Protein AF-A0A8T7DFJ5-F1 (afdb_monomer)

Structure (mmCIF, N/CA/C/O backbone):
data_AF-A0A8T7DFJ5-F1
#
_entry.id   AF-A0A8T7DFJ5-F1
#
loop_
_atom_site.group_PDB
_atom_site.id
_atom_site.type_symbol
_atom_site.label_atom_id
_atom_site.label_alt_id
_atom_site.label_comp_id
_atom_site.label_asym_id
_atom_site.label_entity_id
_atom_site.label_seq_id
_atom_site.pdbx_PDB_ins_code
_atom_site.Cartn_x
_atom_site.Cartn_y
_atom_site.Cartn_z
_atom_site.occupancy
_atom_site.B_iso_or_equiv
_atom_site.auth_seq_id
_atom_site.auth_comp_id
_atom_site.auth_asym_id
_atom_site.auth_atom_id
_atom_site.pdbx_PDB_model_num
ATOM 1 N N . MET A 1 1 ? 17.016 30.645 -3.677 1.00 33.59 1 MET A N 1
ATOM 2 C CA . MET A 1 1 ? 16.066 30.128 -4.681 1.00 33.59 1 MET A CA 1
ATOM 3 C C . MET A 1 1 ? 15.692 28.729 -4.238 1.00 33.59 1 MET A C 1
ATOM 5 O O . MET A 1 1 ? 16.579 28.043 -3.744 1.00 33.59 1 MET A O 1
ATOM 9 N N . GLN A 1 2 ? 14.391 28.426 -4.236 1.00 37.34 2 GLN A N 1
ATOM 10 C CA . GLN A 1 2 ? 13.801 27.200 -3.691 1.00 37.34 2 GLN A CA 1
ATOM 11 C C . GLN A 1 2 ? 14.537 25.955 -4.202 1.00 37.34 2 GLN A C 1
ATOM 13 O O . GLN A 1 2 ? 14.920 25.893 -5.366 1.00 37.34 2 GLN A O 1
ATOM 18 N N . ASN A 1 3 ? 14.764 24.992 -3.308 1.00 39.12 3 ASN A N 1
ATOM 19 C CA . ASN A 1 3 ? 15.219 23.662 -3.685 1.00 39.12 3 ASN A CA 1
ATOM 20 C C . ASN A 1 3 ? 14.061 22.980 -4.428 1.00 39.12 3 ASN A C 1
ATOM 22 O O . ASN A 1 3 ? 13.195 22.387 -3.793 1.00 39.12 3 ASN A O 1
ATOM 26 N N . ASP A 1 4 ? 14.054 23.072 -5.756 1.00 42.47 4 ASP A N 1
ATOM 27 C CA . ASP A 1 4 ? 13.313 22.167 -6.640 1.00 42.47 4 ASP A CA 1
ATOM 28 C C . ASP A 1 4 ? 13.991 20.787 -6.594 1.00 42.47 4 ASP A C 1
ATOM 30 O O . ASP A 1 4 ? 14.587 20.323 -7.569 1.00 42.47 4 ASP A O 1
ATOM 34 N N . MET A 1 5 ? 13.989 20.134 -5.428 1.00 39.97 5 MET A N 1
ATOM 35 C CA . MET A 1 5 ? 14.379 18.731 -5.364 1.00 39.97 5 MET A CA 1
ATOM 36 C C . MET A 1 5 ? 13.267 17.933 -6.033 1.00 39.97 5 MET A C 1
ATOM 38 O O . MET A 1 5 ? 12.306 17.538 -5.382 1.0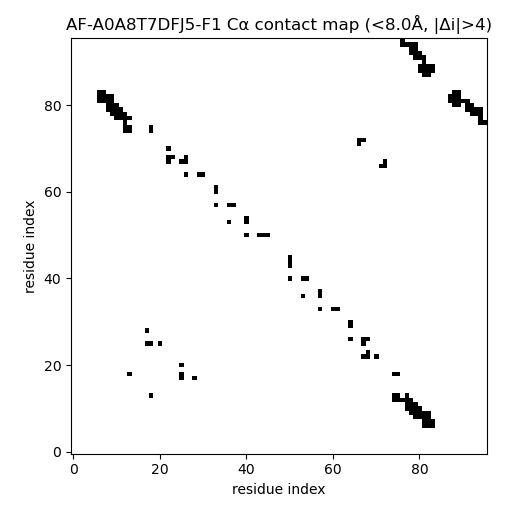0 39.97 5 MET A O 1
ATOM 42 N N . GLY A 1 6 ? 13.417 17.686 -7.335 1.00 41.00 6 GLY A N 1
ATOM 43 C CA . GLY A 1 6 ? 12.748 16.603 -8.055 1.00 41.00 6 GLY A CA 1
ATOM 44 C C . GLY A 1 6 ? 13.173 15.241 -7.499 1.00 41.00 6 GLY A C 1
ATOM 45 O O . GLY A 1 6 ? 13.796 14.445 -8.198 1.00 41.00 6 GLY A O 1
ATOM 46 N N . GLY A 1 7 ? 12.917 15.018 -6.211 1.00 54.78 7 GLY A N 1
ATOM 47 C CA . GLY A 1 7 ? 13.047 13.741 -5.537 1.00 54.78 7 GLY A CA 1
ATOM 48 C C . GLY A 1 7 ? 11.845 12.876 -5.883 1.00 54.78 7 GLY A C 1
ATOM 49 O O . GLY A 1 7 ? 10.734 13.375 -6.051 1.00 54.78 7 GLY A O 1
ATOM 50 N N . ASN A 1 8 ? 12.068 11.574 -6.018 1.00 72.56 8 ASN A N 1
ATOM 51 C CA . ASN A 1 8 ? 10.971 10.642 -6.219 1.00 72.56 8 ASN A CA 1
ATOM 52 C C . ASN A 1 8 ? 10.182 10.563 -4.904 1.00 72.56 8 ASN A C 1
ATOM 54 O O . ASN A 1 8 ? 10.689 10.040 -3.915 1.00 72.56 8 ASN A O 1
ATOM 58 N N . GLU A 1 9 ? 8.971 11.104 -4.872 1.00 84.00 9 GLU A N 1
ATOM 59 C CA . GLU A 1 9 ? 8.067 10.971 -3.731 1.00 84.00 9 GLU A CA 1
ATOM 60 C C . GLU A 1 9 ? 7.100 9.808 -3.954 1.00 84.00 9 GLU A C 1
ATOM 62 O O . GLU A 1 9 ? 6.605 9.595 -5.063 1.00 84.00 9 GLU A O 1
ATOM 67 N N . LEU A 1 10 ? 6.811 9.067 -2.889 1.00 85.25 10 LEU A N 1
ATOM 68 C CA . LEU A 1 10 ? 5.686 8.144 -2.833 1.00 85.25 10 LEU A CA 1
ATOM 69 C C . LEU A 1 10 ? 4.620 8.736 -1.932 1.00 85.25 10 LEU A C 1
ATOM 71 O O . LEU A 1 10 ? 4.895 9.100 -0.791 1.00 85.25 10 LEU A O 1
ATOM 75 N N . HIS A 1 11 ? 3.413 8.840 -2.468 1.00 89.56 11 HIS A N 1
ATOM 76 C CA . HIS A 1 11 ? 2.237 9.287 -1.738 1.00 89.56 11 HIS A CA 1
ATOM 77 C C . HIS A 1 11 ? 1.381 8.051 -1.491 1.00 89.56 11 HIS A C 1
ATOM 79 O O . HIS A 1 11 ? 1.036 7.334 -2.434 1.00 89.56 11 HIS A O 1
ATOM 85 N N . LEU A 1 12 ? 1.110 7.755 -0.224 1.00 88.62 12 LEU A N 1
ATOM 86 C CA . LEU A 1 12 ? 0.344 6.586 0.184 1.00 88.62 12 LEU A CA 1
ATOM 87 C C . LEU A 1 12 ? -0.946 7.034 0.849 1.00 88.62 12 LEU A C 1
ATOM 89 O O . LEU A 1 12 ? -0.927 7.704 1.881 1.00 88.62 12 LEU A O 1
ATOM 93 N N . ASP A 1 13 ? -2.051 6.586 0.270 1.00 93.19 13 ASP A N 1
ATOM 94 C CA . ASP A 1 13 ? -3.390 6.791 0.792 1.00 93.19 13 ASP A CA 1
ATOM 95 C C . ASP A 1 13 ? -4.025 5.449 1.148 1.00 93.19 13 ASP A C 1
ATOM 97 O O . ASP A 1 13 ? -3.860 4.441 0.454 1.00 93.19 13 ASP A O 1
ATOM 101 N N . PHE A 1 14 ? -4.827 5.451 2.206 1.00 92.81 14 PHE A N 1
ATOM 102 C CA . PHE A 1 14 ? -5.632 4.298 2.586 1.00 92.81 14 PHE A CA 1
ATOM 103 C C . PHE A 1 14 ? -7.047 4.445 2.033 1.00 92.81 14 PHE A C 1
ATOM 105 O O . PHE A 1 14 ? -7.631 5.531 2.014 1.00 92.81 14 PHE A O 1
ATOM 112 N N . THR A 1 15 ? -7.644 3.348 1.574 1.00 94.88 15 THR A N 1
ATOM 113 C CA . THR A 1 15 ? -9.033 3.384 1.103 1.00 94.88 15 THR A CA 1
ATOM 114 C C . THR A 1 15 ? -9.992 3.571 2.281 1.00 94.88 15 THR A C 1
ATOM 116 O O . THR A 1 15 ? -9.694 3.198 3.418 1.00 94.88 15 THR A O 1
ATOM 119 N N . ALA A 1 16 ? -11.189 4.107 2.023 1.00 94.56 16 ALA A N 1
ATOM 120 C CA . ALA A 1 16 ? -12.225 4.220 3.056 1.00 94.56 16 ALA A CA 1
ATOM 121 C C . ALA A 1 16 ? -12.595 2.850 3.658 1.00 94.56 16 ALA A C 1
ATOM 123 O O . ALA A 1 16 ? -12.865 2.741 4.851 1.00 94.56 16 ALA A O 1
ATOM 124 N N . GLU A 1 17 ? -12.553 1.800 2.838 1.00 95.88 17 GLU A N 1
ATOM 125 C CA . GLU A 1 17 ? -12.803 0.417 3.245 1.00 95.88 17 GLU A CA 1
ATOM 126 C C . GLU A 1 17 ? -11.724 -0.115 4.191 1.00 95.88 17 GLU A C 1
ATOM 128 O O . GLU A 1 17 ? -12.042 -0.859 5.118 1.00 95.88 17 GLU A O 1
ATOM 133 N N . PHE A 1 18 ? -10.457 0.257 3.976 1.00 95.44 18 PHE A N 1
ATOM 134 C CA . PHE A 1 18 ? -9.364 -0.085 4.883 1.00 95.44 18 PHE A CA 1
ATOM 135 C C . PHE A 1 18 ? -9.480 0.697 6.195 1.00 95.44 18 PHE A C 1
ATOM 137 O O . PHE A 1 18 ? -9.433 0.094 7.262 1.00 95.44 18 PHE A O 1
ATOM 144 N N . ARG A 1 19 ? -9.741 2.011 6.129 1.00 94.44 19 ARG A N 1
ATOM 145 C CA . ARG A 1 19 ? -9.942 2.860 7.317 1.00 94.44 19 ARG A CA 1
ATOM 146 C C . ARG A 1 19 ? -11.076 2.385 8.224 1.00 94.44 19 ARG A C 1
ATOM 148 O O . ARG A 1 19 ? -10.971 2.480 9.439 1.00 94.44 19 ARG A O 1
ATOM 155 N N . ALA A 1 20 ? -12.157 1.858 7.649 1.00 95.50 20 ALA A N 1
ATOM 156 C CA . ALA A 1 20 ? -13.309 1.378 8.413 1.00 95.50 20 ALA A CA 1
ATOM 157 C C . ALA A 1 20 ? -13.054 0.061 9.179 1.00 95.50 20 ALA A C 1
ATOM 159 O O . ALA A 1 20 ? -13.895 -0.352 9.980 1.00 95.50 20 ALA A O 1
ATOM 160 N N . LYS A 1 21 ? -11.933 -0.628 8.925 1.00 96.06 21 LYS A N 1
ATOM 161 C CA . LYS A 1 21 ? -11.547 -1.859 9.629 1.00 96.06 21 LYS A CA 1
ATOM 162 C C . LYS A 1 21 ? -11.030 -1.544 11.030 1.00 96.06 21 LYS A C 1
ATOM 164 O O . LYS A 1 21 ? -10.450 -0.490 11.259 1.00 96.06 21 LYS A O 1
ATOM 169 N N . ASN A 1 22 ? -11.187 -2.487 11.958 1.00 96.19 22 ASN A N 1
ATOM 170 C CA . ASN A 1 22 ? -10.466 -2.417 13.231 1.00 96.19 22 ASN A CA 1
ATOM 171 C C . ASN A 1 22 ? -8.979 -2.766 13.046 1.00 96.19 22 ASN A C 1
ATOM 173 O O . ASN A 1 22 ? -8.602 -3.329 12.022 1.00 96.19 22 ASN A O 1
ATOM 177 N N . ILE A 1 23 ? -8.154 -2.487 14.057 1.00 95.19 23 ILE A N 1
ATOM 178 C CA . ILE A 1 23 ? -6.697 -2.655 13.970 1.00 95.19 23 ILE A CA 1
ATOM 179 C C . ILE A 1 23 ? -6.260 -4.068 13.559 1.00 95.19 23 ILE A C 1
ATOM 181 O O . ILE A 1 23 ? -5.424 -4.216 12.679 1.00 95.19 23 ILE A O 1
ATOM 185 N N . ALA A 1 24 ? -6.887 -5.120 14.098 1.00 96.69 24 ALA A N 1
ATOM 186 C CA . ALA A 1 24 ? -6.555 -6.499 13.733 1.00 96.69 24 ALA A CA 1
ATOM 187 C C . ALA A 1 24 ? -6.874 -6.782 12.255 1.00 96.69 24 ALA A C 1
ATOM 189 O O . ALA A 1 24 ? -6.070 -7.360 11.534 1.00 96.69 24 ALA A O 1
ATOM 190 N N . GLN A 1 25 ? -8.023 -6.304 11.777 1.00 97.62 25 GLN A N 1
ATOM 191 C CA . GLN A 1 25 ? -8.421 -6.424 10.375 1.00 97.62 25 GLN A CA 1
ATOM 192 C C . GLN A 1 25 ? -7.559 -5.569 9.435 1.00 97.62 25 GLN A C 1
ATOM 194 O O . GLN A 1 25 ? -7.367 -5.955 8.282 1.00 97.62 25 GLN A O 1
ATOM 199 N N . GLN A 1 26 ? -7.079 -4.409 9.889 1.00 97.00 26 GLN A N 1
ATOM 200 C CA . GLN A 1 26 ? -6.128 -3.577 9.150 1.00 97.00 26 GLN A CA 1
ATOM 201 C C . GLN A 1 26 ? -4.789 -4.303 9.021 1.00 97.00 26 GLN A C 1
ATOM 203 O O . GLN A 1 26 ? -4.306 -4.461 7.904 1.00 97.00 26 GLN A O 1
ATOM 208 N N . THR A 1 27 ? -4.254 -4.828 10.126 1.00 96.75 27 THR A N 1
ATOM 209 C CA . THR A 1 27 ? -3.044 -5.658 10.151 1.00 96.75 27 THR A CA 1
ATOM 210 C C . THR A 1 27 ? -3.163 -6.842 9.197 1.00 96.75 27 THR A C 1
ATOM 212 O O . THR A 1 27 ? -2.323 -7.001 8.314 1.00 96.75 27 THR A O 1
ATOM 215 N N . ASP A 1 28 ? -4.238 -7.628 9.295 1.00 98.00 28 ASP A N 1
ATOM 216 C CA . ASP A 1 28 ? -4.454 -8.796 8.436 1.00 98.00 28 ASP A CA 1
ATOM 217 C C . ASP A 1 28 ? -4.519 -8.413 6.949 1.00 98.00 28 ASP A C 1
ATOM 219 O O . ASP A 1 28 ? -3.906 -9.068 6.100 1.00 98.00 28 ASP A O 1
ATOM 223 N N . ALA A 1 29 ? -5.245 -7.338 6.623 1.00 97.38 29 ALA A N 1
ATOM 224 C CA . ALA A 1 29 ? -5.378 -6.851 5.254 1.00 97.38 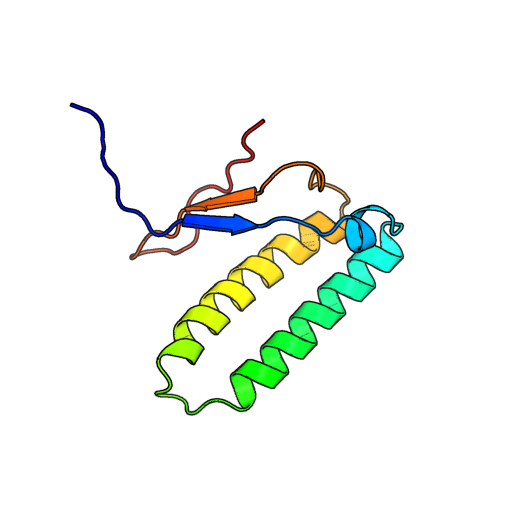29 ALA A CA 1
ATOM 225 C C . ALA A 1 29 ? -4.052 -6.305 4.703 1.00 97.38 29 ALA A C 1
ATOM 227 O O . ALA A 1 29 ? -3.729 -6.544 3.540 1.00 97.38 29 ALA A O 1
ATOM 228 N N . PHE A 1 30 ? -3.269 -5.612 5.527 1.00 96.81 30 PHE A N 1
ATOM 229 C CA . PHE A 1 30 ? -1.984 -5.048 5.126 1.00 96.81 30 PHE A CA 1
ATOM 230 C C . PHE A 1 30 ? -0.925 -6.143 4.931 1.00 96.81 30 PHE A C 1
ATOM 232 O O . PHE A 1 30 ? -0.224 -6.161 3.922 1.00 96.81 30 PHE A O 1
ATOM 239 N N . GLN A 1 31 ? -0.886 -7.144 5.816 1.00 97.62 31 GLN A N 1
ATOM 240 C CA . GLN A 1 31 ? -0.053 -8.335 5.628 1.00 97.62 31 GLN A CA 1
ATOM 241 C C .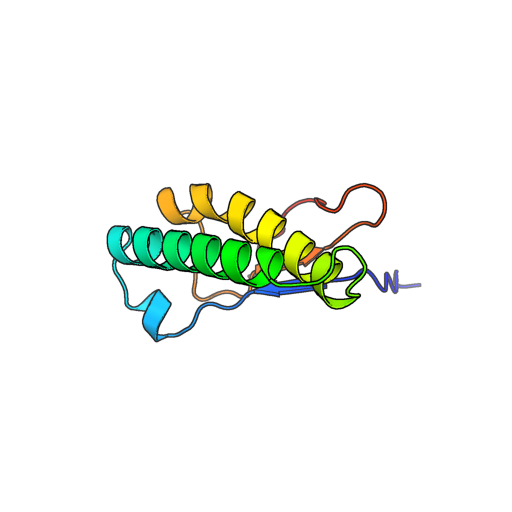 GLN A 1 31 ? -0.458 -9.126 4.378 1.00 97.62 31 GLN A C 1
ATOM 243 O O . GLN A 1 31 ? 0.400 -9.679 3.688 1.00 97.62 31 GLN A O 1
ATOM 248 N N . GLN A 1 32 ? -1.759 -9.199 4.073 1.00 98.00 32 GLN A N 1
ATOM 249 C CA . GLN A 1 32 ? -2.231 -9.827 2.841 1.00 98.00 32 GLN A CA 1
ATOM 250 C C . GLN A 1 32 ? -1.749 -9.061 1.607 1.00 98.00 32 GLN A C 1
ATOM 252 O O . GLN A 1 32 ? -1.212 -9.684 0.696 1.00 98.00 32 GLN A O 1
ATOM 257 N N . TYR A 1 33 ? -1.845 -7.731 1.620 1.00 96.94 33 TYR A N 1
ATOM 258 C CA . TYR A 1 33 ? -1.316 -6.885 0.553 1.00 96.94 33 TYR A CA 1
ATOM 259 C C . TYR A 1 33 ? 0.186 -7.117 0.317 1.00 96.94 33 TYR A C 1
ATOM 261 O O . TYR A 1 33 ? 0.602 -7.296 -0.825 1.00 96.94 33 TYR A O 1
ATOM 269 N N . ILE A 1 34 ? 0.995 -7.203 1.382 1.00 97.38 34 ILE A N 1
ATOM 270 C CA . ILE A 1 34 ? 2.433 -7.516 1.279 1.00 97.38 34 ILE A CA 1
ATOM 271 C C . ILE A 1 34 ? 2.654 -8.874 0.597 1.00 97.38 34 ILE A C 1
ATOM 273 O O . ILE A 1 34 ? 3.480 -8.986 -0.310 1.00 97.38 34 ILE A O 1
ATOM 277 N N . ARG A 1 35 ? 1.901 -9.912 0.988 1.00 98.44 35 ARG A N 1
ATOM 278 C CA . ARG A 1 35 ? 2.002 -11.246 0.367 1.00 98.44 35 ARG A CA 1
ATOM 279 C C . ARG A 1 35 ? 1.634 -11.221 -1.114 1.00 98.44 35 ARG A C 1
ATOM 281 O O . ARG A 1 35 ? 2.332 -11.837 -1.918 1.00 98.44 35 ARG A O 1
ATOM 288 N N . ASP A 1 36 ? 0.561 -10.524 -1.470 1.00 98.19 36 ASP A N 1
ATOM 289 C CA . ASP A 1 36 ? 0.112 -10.405 -2.858 1.00 98.19 36 ASP A CA 1
ATOM 290 C C . ASP A 1 36 ? 1.151 -9.661 -3.704 1.00 98.19 36 ASP A C 1
ATOM 292 O O . ASP A 1 36 ? 1.526 -10.135 -4.775 1.00 98.19 36 ASP A O 1
ATOM 296 N N . LEU A 1 37 ? 1.730 -8.586 -3.164 1.00 97.31 37 LEU A N 1
ATOM 297 C CA . LEU A 1 37 ? 2.799 -7.835 -3.813 1.00 97.31 37 LEU A CA 1
ATOM 298 C C . LEU A 1 37 ? 4.054 -8.690 -4.051 1.00 97.31 37 LEU A C 1
ATOM 300 O O . LEU A 1 37 ? 4.604 -8.675 -5.152 1.00 97.31 37 LEU A O 1
ATOM 304 N N .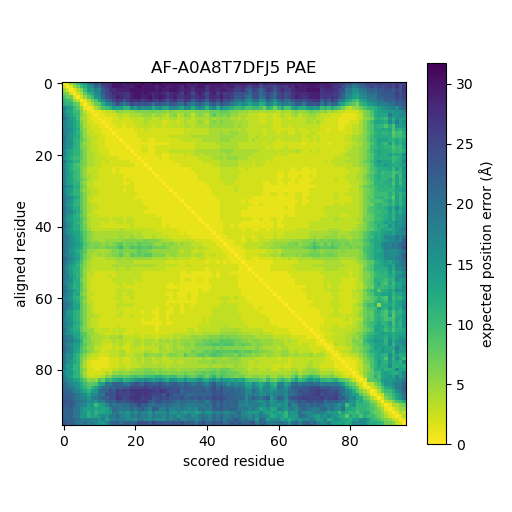 ILE A 1 38 ?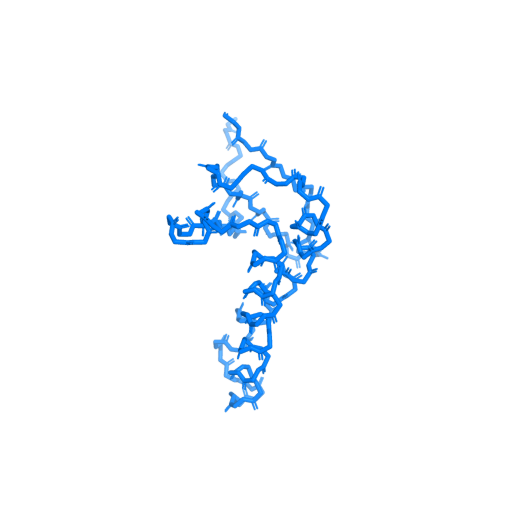 4.490 -9.478 -3.061 1.00 97.88 38 ILE A N 1
ATOM 305 C CA . ILE A 1 38 ? 5.612 -10.423 -3.214 1.00 97.88 38 ILE A CA 1
ATOM 306 C C . ILE A 1 38 ? 5.315 -11.439 -4.321 1.00 97.88 38 ILE A C 1
ATOM 308 O O . ILE A 1 38 ? 6.172 -11.707 -5.170 1.00 97.88 38 ILE A O 1
ATOM 312 N N . ASN A 1 39 ? 4.101 -11.995 -4.333 1.00 98.06 39 ASN A N 1
ATOM 313 C CA . ASN A 1 39 ? 3.687 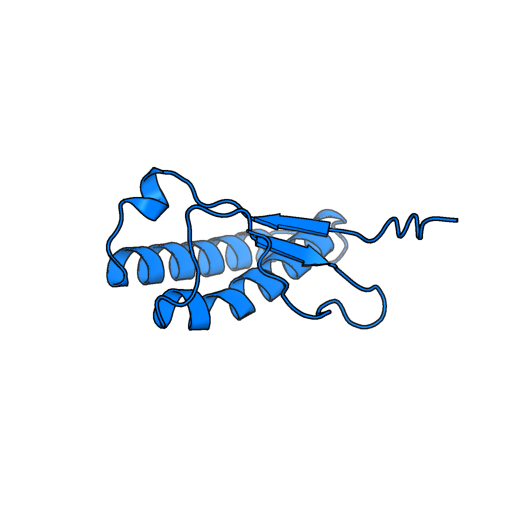-12.956 -5.348 1.00 98.06 39 ASN A CA 1
ATOM 314 C C . ASN A 1 39 ? 3.710 -12.334 -6.748 1.00 98.06 39 ASN A C 1
ATOM 316 O O . ASN A 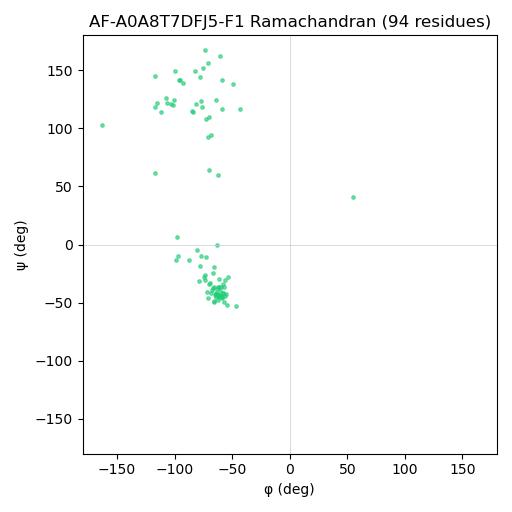1 39 ? 4.220 -12.962 -7.676 1.00 98.06 39 ASN A O 1
ATOM 320 N N . ASP A 1 40 ? 3.222 -11.107 -6.907 1.00 97.38 40 ASP A N 1
ATOM 321 C CA . ASP A 1 40 ? 3.215 -10.425 -8.199 1.00 97.38 40 ASP A CA 1
ATOM 322 C C . ASP A 1 40 ? 4.631 -10.059 -8.665 1.00 97.38 40 ASP A C 1
ATOM 324 O O . ASP A 1 40 ? 4.977 -10.331 -9.814 1.00 97.38 40 ASP A O 1
ATOM 328 N N . ILE A 1 41 ? 5.503 -9.581 -7.768 1.00 96.75 41 ILE A N 1
ATOM 329 C CA . ILE A 1 41 ? 6.932 -9.353 -8.058 1.00 96.75 41 ILE A CA 1
ATOM 330 C C . ILE A 1 41 ? 7.613 -10.642 -8.526 1.00 96.75 41 ILE A C 1
ATOM 332 O O . ILE A 1 41 ? 8.420 -10.613 -9.456 1.00 96.75 41 ILE A O 1
ATOM 336 N N . SER A 1 42 ? 7.305 -11.779 -7.894 1.00 96.31 42 SER A N 1
ATOM 337 C CA . SER A 1 42 ? 7.925 -13.071 -8.220 1.00 96.31 42 SER A CA 1
ATOM 338 C C . SER A 1 42 ? 7.572 -13.593 -9.619 1.00 96.31 42 SER A C 1
ATOM 340 O O . SER A 1 42 ? 8.280 -14.449 -10.148 1.00 96.31 42 SER A O 1
ATOM 342 N N . ARG A 1 43 ? 6.490 -13.081 -10.221 1.00 96.56 43 ARG A N 1
ATOM 343 C CA . ARG A 1 43 ? 6.029 -13.447 -11.569 1.00 96.56 43 ARG A CA 1
ATOM 344 C C . ARG A 1 43 ? 6.675 -12.608 -12.671 1.00 96.56 43 ARG A C 1
ATOM 346 O O . ARG A 1 43 ? 6.546 -12.970 -13.839 1.00 96.56 43 ARG A O 1
ATOM 353 N N . LEU A 1 44 ? 7.334 -11.504 -12.321 1.00 95.50 44 LEU A N 1
ATOM 354 C CA . LEU A 1 44 ? 8.024 -10.639 -13.273 1.00 95.50 44 LEU A CA 1
ATOM 355 C C . LEU A 1 44 ? 9.417 -11.178 -13.609 1.00 95.50 44 LEU A C 1
ATOM 357 O O . LEU A 1 44 ? 10.092 -11.775 -12.766 1.00 95.50 44 LEU A O 1
ATOM 361 N N . ASP A 1 45 ? 9.872 -10.910 -14.835 1.00 95.00 45 ASP A N 1
ATOM 362 C CA . ASP A 1 45 ? 11.265 -11.158 -15.206 1.00 95.00 45 ASP A CA 1
ATOM 363 C C . ASP A 1 45 ? 12.196 -10.343 -14.287 1.00 95.00 45 ASP A C 1
ATOM 365 O O . ASP A 1 45 ? 11.884 -9.192 -13.960 1.00 95.00 45 ASP A O 1
ATOM 369 N N . PRO A 1 46 ? 13.355 -10.881 -13.866 1.00 88.62 46 PRO A N 1
ATOM 370 C CA . PRO A 1 46 ? 14.322 -10.129 -13.072 1.00 88.62 46 PRO A CA 1
ATOM 371 C C . PRO A 1 46 ? 14.745 -8.785 -13.685 1.00 88.62 46 PRO A C 1
ATOM 373 O O . PRO A 1 46 ? 15.091 -7.878 -12.928 1.00 88.62 46 PRO A O 1
ATOM 376 N N . ASN A 1 47 ? 14.696 -8.659 -15.016 1.00 89.00 47 ASN A N 1
ATOM 377 C CA . ASN A 1 47 ? 15.025 -7.453 -15.775 1.00 89.00 47 ASN A CA 1
ATOM 378 C C . ASN A 1 47 ? 13.787 -6.631 -16.175 1.00 89.00 47 ASN A C 1
ATOM 380 O O . ASN A 1 47 ? 13.923 -5.671 -16.935 1.00 89.00 47 ASN A O 1
ATOM 384 N N . ASP A 1 48 ? 12.588 -6.998 -15.708 1.00 92.62 48 ASP A N 1
ATOM 385 C CA . ASP A 1 48 ? 11.377 -6.220 -15.958 1.00 92.62 48 ASP A CA 1
ATOM 386 C C . ASP A 1 48 ? 11.508 -4.834 -15.295 1.00 92.62 48 ASP A C 1
ATOM 388 O O . ASP A 1 48 ? 11.729 -4.751 -14.080 1.00 92.62 48 ASP A O 1
ATOM 392 N N . PRO A 1 49 ? 11.358 -3.730 -16.047 1.00 82.75 49 PRO A N 1
ATOM 393 C CA . PRO A 1 49 ? 11.444 -2.380 -15.494 1.00 82.75 49 PRO A CA 1
ATOM 394 C C . PRO A 1 49 ? 10.459 -2.109 -14.344 1.00 82.75 49 PRO A C 1
ATOM 396 O O . PRO A 1 49 ? 10.773 -1.339 -13.436 1.00 82.75 49 PRO A O 1
ATOM 399 N N . ASN A 1 50 ? 9.290 -2.758 -14.335 1.00 88.62 50 ASN A N 1
ATOM 400 C CA . ASN A 1 50 ? 8.285 -2.597 -13.282 1.00 88.62 50 ASN A CA 1
ATOM 401 C C . ASN A 1 50 ? 8.697 -3.286 -11.980 1.00 88.62 50 ASN A C 1
ATOM 403 O O . ASN A 1 50 ? 8.295 -2.858 -10.895 1.00 88.62 50 ASN A O 1
ATOM 407 N N . ARG A 1 51 ? 9.536 -4.326 -12.065 1.00 91.50 51 ARG A N 1
ATOM 408 C CA . ARG A 1 51 ? 9.974 -5.101 -10.901 1.00 91.50 51 ARG A CA 1
ATOM 409 C C . ARG A 1 51 ? 10.716 -4.229 -9.897 1.00 91.50 51 ARG A C 1
ATOM 411 O O . ARG A 1 51 ? 10.498 -4.368 -8.697 1.00 91.50 51 ARG A O 1
ATOM 418 N N . GLN A 1 52 ? 11.552 -3.308 -10.374 1.00 86.44 52 GLN A N 1
ATOM 419 C CA . GLN A 1 52 ? 12.293 -2.403 -9.498 1.00 86.44 52 GLN A CA 1
ATOM 420 C C . GLN A 1 52 ? 11.358 -1.462 -8.726 1.00 86.44 52 GLN A C 1
ATOM 422 O O . GLN A 1 52 ? 11.525 -1.300 -7.521 1.00 86.44 52 GLN A O 1
ATOM 427 N N . GLY A 1 53 ? 10.347 -0.892 -9.393 1.00 87.38 53 GLY A N 1
ATOM 428 C CA . GLY A 1 53 ? 9.355 -0.033 -8.740 1.00 87.38 53 GLY A CA 1
ATOM 429 C C . GLY A 1 53 ? 8.523 -0.788 -7.701 1.00 87.38 53 GLY A C 1
ATOM 430 O O . GLY A 1 53 ? 8.337 -0.308 -6.586 1.00 87.38 53 GLY A O 1
ATOM 431 N N . MET A 1 54 ? 8.090 -2.010 -8.021 1.00 92.81 54 MET A N 1
ATOM 432 C CA . MET A 1 54 ? 7.340 -2.849 -7.081 1.00 92.81 54 MET A CA 1
ATOM 433 C C . MET A 1 54 ? 8.182 -3.278 -5.873 1.00 92.81 54 MET A C 1
ATOM 435 O O . MET A 1 54 ? 7.666 -3.304 -4.760 1.00 92.81 54 MET A O 1
ATOM 439 N N . LEU A 1 55 ? 9.480 -3.553 -6.056 1.00 91.38 55 LEU A N 1
ATOM 440 C CA . LEU A 1 55 ? 10.403 -3.816 -4.945 1.00 91.38 55 LEU A CA 1
ATOM 441 C C . LEU A 1 55 ? 10.553 -2.601 -4.021 1.00 91.38 55 LEU A C 1
ATOM 443 O O . LEU A 1 55 ? 10.600 -2.771 -2.806 1.00 91.38 55 LEU A O 1
ATOM 447 N N . THR A 1 56 ? 10.584 -1.383 -4.569 1.00 88.44 56 THR A N 1
ATOM 448 C CA . THR A 1 56 ? 10.585 -0.156 -3.758 1.00 88.44 56 THR A CA 1
ATOM 449 C C . THR A 1 56 ? 9.294 -0.021 -2.949 1.00 88.44 56 THR A C 1
ATOM 451 O O . THR A 1 56 ? 9.359 0.270 -1.757 1.00 88.44 56 THR A O 1
ATOM 454 N N . ILE A 1 57 ? 8.129 -0.293 -3.551 1.00 90.94 57 ILE A N 1
ATOM 455 C CA . ILE A 1 57 ? 6.848 -0.296 -2.825 1.00 90.94 57 ILE A CA 1
ATOM 456 C C . ILE A 1 57 ? 6.868 -1.352 -1.716 1.00 90.94 57 ILE A C 1
ATOM 458 O O . ILE A 1 57 ? 6.476 -1.040 -0.596 1.00 90.94 57 ILE A O 1
ATOM 462 N N . LEU A 1 58 ? 7.359 -2.567 -1.999 1.00 93.88 58 LEU A N 1
ATOM 463 C CA . LEU A 1 58 ? 7.444 -3.660 -1.025 1.00 93.88 58 LEU A CA 1
ATOM 464 C C . LEU A 1 58 ? 8.251 -3.251 0.209 1.00 93.88 58 LEU A C 1
ATOM 466 O O . LEU A 1 58 ? 7.763 -3.385 1.325 1.00 93.88 58 LEU A O 1
ATOM 470 N N . GLN A 1 59 ? 9.440 -2.685 0.002 1.00 90.88 59 GLN A N 1
ATOM 471 C CA . GLN A 1 59 ? 10.291 -2.205 1.093 1.00 90.88 59 GLN A CA 1
ATOM 472 C C . GLN A 1 59 ? 9.591 -1.151 1.956 1.00 90.88 59 GLN A C 1
ATOM 474 O O . GLN A 1 59 ? 9.698 -1.174 3.180 1.00 90.88 59 GLN A O 1
ATOM 479 N N . VAL A 1 60 ? 8.866 -0.230 1.321 1.00 90.06 60 VAL A N 1
ATOM 480 C CA . VAL A 1 60 ? 8.118 0.822 2.013 1.00 90.06 60 VAL A CA 1
ATOM 481 C C . VAL A 1 60 ? 6.986 0.238 2.851 1.00 90.06 60 VAL A C 1
ATOM 483 O O . VAL A 1 60 ? 6.861 0.569 4.029 1.00 90.06 60 VAL A O 1
ATOM 486 N N . VAL A 1 61 ? 6.170 -0.653 2.286 1.00 92.50 61 VAL A N 1
ATOM 487 C CA . VAL A 1 61 ? 5.049 -1.224 3.040 1.00 92.50 61 VAL A CA 1
ATOM 488 C C . VAL A 1 61 ? 5.522 -2.172 4.144 1.00 92.50 61 VAL A C 1
ATOM 490 O O . VAL A 1 61 ? 4.958 -2.153 5.231 1.00 92.50 61 VAL A O 1
ATOM 493 N N . GLU A 1 62 ? 6.612 -2.916 3.951 1.00 94.44 62 GLU A N 1
ATOM 494 C CA . GLU A 1 62 ? 7.221 -3.713 5.027 1.00 94.44 62 GLU A CA 1
ATOM 495 C C . GLU A 1 62 ? 7.664 -2.844 6.216 1.00 94.44 62 GLU A C 1
ATOM 497 O O . GLU A 1 62 ? 7.497 -3.251 7.365 1.00 94.44 62 GLU A O 1
ATOM 502 N N . GLN A 1 63 ? 8.163 -1.629 5.964 1.00 90.69 63 GLN A N 1
ATOM 503 C CA . GLN A 1 63 ? 8.512 -0.678 7.025 1.00 90.69 63 GLN A CA 1
ATOM 504 C C . GLN A 1 63 ? 7.297 -0.038 7.699 1.00 90.69 63 GLN A C 1
ATOM 506 O O . GLN A 1 63 ? 7.361 0.274 8.885 1.00 90.69 63 GLN A O 1
ATOM 511 N N . LEU A 1 64 ? 6.185 0.140 6.982 1.00 91.75 64 LEU A N 1
ATOM 512 C CA . LEU A 1 64 ? 4.945 0.671 7.559 1.00 91.75 64 LEU A CA 1
ATOM 513 C C . LEU A 1 64 ? 4.209 -0.351 8.430 1.00 91.75 64 LEU A C 1
ATOM 515 O O . LEU A 1 64 ? 3.513 0.038 9.365 1.00 91.75 64 LEU A O 1
ATOM 519 N N . MET A 1 65 ? 4.375 -1.646 8.154 1.00 94.19 65 MET A N 1
ATOM 520 C CA . MET A 1 65 ? 3.714 -2.741 8.870 1.00 94.19 65 MET A CA 1
ATOM 521 C C . MET A 1 65 ? 3.768 -2.625 10.410 1.00 94.19 65 MET A C 1
ATOM 523 O O . MET A 1 65 ? 2.697 -2.648 11.019 1.00 94.19 65 MET A O 1
ATOM 527 N N . PRO A 1 66 ? 4.936 -2.456 11.072 1.00 94.00 66 PRO A N 1
ATOM 528 C CA . PRO A 1 66 ? 4.987 -2.334 12.534 1.00 94.00 66 PRO A CA 1
ATOM 529 C C . PRO A 1 66 ? 4.208 -1.124 13.072 1.00 94.00 66 PRO A C 1
ATOM 531 O O . PRO A 1 66 ? 3.664 -1.185 14.172 1.00 94.00 66 PRO A O 1
ATOM 534 N N . HIS A 1 67 ? 4.107 -0.043 12.299 1.00 92.75 67 HIS A N 1
ATOM 535 C CA . HIS A 1 67 ? 3.363 1.155 12.689 1.00 92.75 67 HIS A CA 1
ATOM 536 C C . HIS A 1 67 ? 1.850 0.991 12.494 1.00 92.75 67 HIS A C 1
ATOM 538 O O . HIS A 1 67 ? 1.069 1.529 13.281 1.00 92.75 67 HIS A O 1
ATOM 544 N N . ILE A 1 68 ? 1.427 0.207 11.491 1.00 92.94 68 ILE A N 1
ATOM 545 C CA . ILE A 1 68 ? 0.039 -0.262 11.383 1.00 92.94 68 ILE A CA 1
ATOM 546 C C . ILE A 1 68 ? -0.297 -1.129 12.598 1.00 92.94 68 ILE A C 1
ATOM 548 O O . ILE A 1 68 ? -1.300 -0.878 13.247 1.00 92.94 68 ILE A O 1
ATOM 552 N N . GLU A 1 69 ? 0.551 -2.090 12.973 1.00 94.31 69 GLU A N 1
ATOM 553 C CA . GLU A 1 69 ? 0.308 -2.960 14.138 1.00 94.31 69 GLU A CA 1
ATOM 554 C C . GLU A 1 69 ? 0.229 -2.186 15.461 1.00 94.31 69 GLU A C 1
ATOM 556 O O . GLU A 1 69 ? -0.579 -2.521 16.330 1.00 94.31 69 GLU A O 1
ATOM 561 N N . ALA A 1 70 ? 1.040 -1.138 15.602 1.00 94.62 70 ALA A N 1
ATOM 562 C CA . ALA A 1 70 ? 1.066 -0.277 16.778 1.00 94.62 70 ALA A CA 1
ATOM 563 C C . ALA A 1 70 ? -0.044 0.796 16.798 1.00 94.62 70 ALA A C 1
ATOM 565 O O . ALA A 1 70 ? -0.181 1.499 17.800 1.00 94.62 70 ALA A O 1
ATOM 566 N N . ASN A 1 71 ? -0.858 0.911 15.737 1.00 92.56 71 ASN A N 1
ATOM 567 C CA . ASN A 1 71 ? -1.857 1.974 15.565 1.00 92.56 71 ASN A CA 1
ATOM 568 C C . ASN A 1 71 ? -1.241 3.388 15.673 1.00 92.56 71 ASN A C 1
ATOM 570 O O . ASN A 1 71 ? -1.807 4.285 16.300 1.00 92.56 71 ASN A O 1
ATOM 574 N N . GLU A 1 72 ? -0.053 3.568 15.090 1.00 91.44 72 GLU A N 1
ATOM 575 C CA . GLU A 1 72 ? 0.732 4.812 15.142 1.00 91.44 72 GLU A CA 1
ATOM 576 C C . GLU A 1 72 ? 0.538 5.703 13.907 1.00 91.44 72 GLU A C 1
ATOM 578 O O . GLU A 1 72 ? 0.994 6.846 13.894 1.00 91.44 72 GLU A O 1
ATOM 583 N N . ILE A 1 73 ? -0.129 5.195 12.867 1.00 86.56 73 ILE A N 1
ATOM 584 C CA . ILE A 1 73 ? -0.339 5.909 11.606 1.00 86.56 73 ILE A CA 1
ATOM 585 C C . ILE A 1 73 ? -1.753 6.509 11.570 1.00 86.56 73 ILE A C 1
ATOM 587 O O . ILE A 1 73 ? -2.723 5.752 11.664 1.00 86.56 73 ILE A O 1
ATOM 591 N N . PRO A 1 74 ? -1.900 7.831 11.359 1.00 86.94 74 PRO A N 1
ATOM 592 C CA . PRO A 1 74 ? -3.187 8.431 11.025 1.00 86.94 74 PRO A CA 1
ATOM 593 C C . PRO A 1 74 ? -3.565 8.067 9.581 1.00 86.94 74 PRO A C 1
ATOM 595 O O . PRO A 1 74 ? -2.961 8.543 8.625 1.00 86.94 74 PRO A O 1
ATOM 598 N N . LEU A 1 75 ? -4.554 7.191 9.401 1.00 88.19 75 LEU A N 1
ATOM 599 C CA . LEU A 1 75 ? -4.927 6.663 8.078 1.00 88.19 75 LEU A CA 1
ATOM 600 C C . LEU A 1 75 ? -5.751 7.654 7.233 1.00 88.19 75 LEU A C 1
ATOM 602 O O . LEU A 1 75 ? -6.051 7.392 6.062 1.00 88.19 75 LEU A O 1
ATOM 606 N N . GLU A 1 76 ? -6.194 8.753 7.843 1.00 89.06 76 GLU A N 1
ATOM 607 C CA . GLU A 1 76 ? -6.895 9.867 7.205 1.00 89.06 76 GLU A CA 1
ATOM 608 C C . GLU A 1 76 ? -5.955 10.810 6.445 1.00 89.06 76 GLU A C 1
ATOM 610 O O . GLU A 1 76 ? -6.428 11.568 5.598 1.00 89.06 76 GLU A O 1
ATOM 615 N N . GLU A 1 77 ? -4.657 10.757 6.738 1.00 86.19 77 GLU A N 1
ATOM 616 C CA . GLU A 1 77 ? -3.633 11.600 6.129 1.00 86.19 77 GLU A CA 1
ATOM 617 C C . GLU A 1 77 ? -2.892 10.843 5.021 1.00 86.19 77 GLU A C 1
ATOM 619 O O . GLU A 1 77 ? -2.724 9.620 5.070 1.00 86.19 77 GLU A O 1
ATOM 624 N N . THR A 1 78 ? -2.431 11.580 4.012 1.00 88.62 78 THR A N 1
ATOM 625 C CA . THR A 1 78 ? -1.540 11.034 2.987 1.00 88.62 78 THR A CA 1
ATOM 626 C C . THR A 1 78 ? -0.133 10.926 3.564 1.00 88.62 78 THR A C 1
ATOM 628 O O . THR A 1 78 ? 0.456 11.923 3.985 1.00 88.62 78 THR A O 1
ATOM 631 N N . ILE A 1 79 ? 0.445 9.726 3.547 1.00 87.44 79 ILE A N 1
ATOM 632 C CA . ILE A 1 79 ? 1.847 9.548 3.934 1.00 87.44 79 ILE A CA 1
ATOM 633 C C . ILE A 1 79 ? 2.714 9.914 2.733 1.00 87.44 79 ILE A C 1
ATOM 635 O O . ILE A 1 79 ? 2.614 9.283 1.679 1.00 87.44 79 ILE A O 1
ATOM 639 N N . VAL A 1 80 ? 3.590 10.905 2.902 1.00 87.06 80 VAL A N 1
ATOM 640 C CA . VAL A 1 80 ? 4.566 11.311 1.884 1.00 87.06 80 VAL A CA 1
ATOM 641 C C . VAL A 1 80 ? 5.944 10.769 2.252 1.00 87.06 80 VAL A C 1
ATOM 643 O O . VAL A 1 80 ? 6.490 11.065 3.315 1.00 87.06 80 VAL A O 1
ATOM 646 N N . ILE A 1 81 ? 6.521 9.967 1.361 1.00 83.12 81 ILE A N 1
ATOM 647 C CA . ILE A 1 81 ? 7.832 9.341 1.543 1.00 83.12 81 ILE A CA 1
ATOM 648 C C . ILE A 1 81 ? 8.774 9.850 0.462 1.00 83.12 81 ILE A C 1
ATOM 650 O O . ILE A 1 81 ? 8.560 9.615 -0.725 1.00 83.12 81 ILE A O 1
ATOM 654 N N . SER A 1 82 ? 9.847 10.521 0.873 1.00 80.62 82 SER A N 1
ATOM 655 C CA . SER A 1 82 ? 10.899 10.975 -0.036 1.00 80.62 82 SER A CA 1
ATOM 656 C C . SER A 1 82 ? 11.927 9.867 -0.275 1.00 80.62 82 SER A C 1
ATOM 658 O O . SER A 1 82 ? 12.670 9.490 0.633 1.00 80.62 82 SER A O 1
ATOM 660 N N . LEU A 1 83 ? 12.023 9.381 -1.512 1.00 73.50 83 LEU A N 1
ATOM 661 C CA . LEU A 1 83 ? 13.026 8.399 -1.917 1.00 73.50 83 LEU A CA 1
ATOM 662 C C . LEU A 1 83 ? 14.339 9.117 -2.260 1.00 73.50 83 LEU A C 1
ATOM 664 O O . LEU A 1 83 ? 14.410 9.860 -3.244 1.00 73.50 83 LEU A O 1
ATOM 668 N N . GLN A 1 84 ? 15.401 8.888 -1.482 1.00 65.81 84 GLN A N 1
ATOM 669 C CA . GLN A 1 84 ? 16.745 9.361 -1.842 1.00 65.81 84 GLN A CA 1
ATOM 670 C C . GLN A 1 84 ? 17.508 8.272 -2.609 1.00 65.81 84 GLN A C 1
ATOM 672 O O . GLN A 1 84 ? 17.445 7.094 -2.264 1.00 65.81 84 GLN A O 1
ATOM 677 N N . GLN A 1 85 ? 18.243 8.663 -3.655 1.00 52.88 85 GLN A N 1
ATOM 678 C CA . GLN A 1 85 ? 18.913 7.728 -4.575 1.00 52.88 85 GLN A CA 1
ATOM 679 C C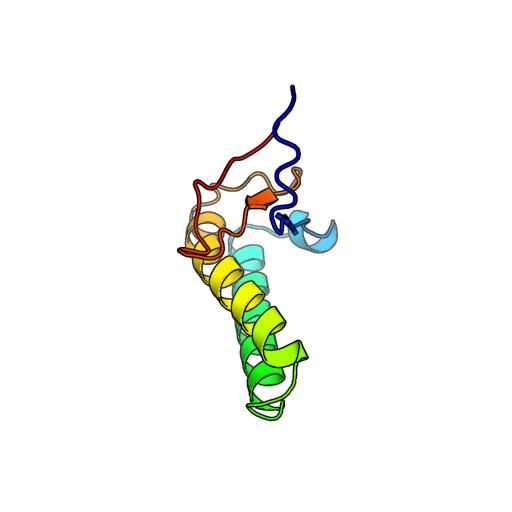 . GLN A 1 85 ? 20.054 6.917 -3.928 1.00 52.88 85 GLN A C 1
ATOM 681 O O . GLN A 1 85 ? 20.318 5.806 -4.377 1.00 52.88 85 GLN A O 1
ATOM 686 N N . ASP A 1 86 ? 20.669 7.426 -2.853 1.00 50.00 86 ASP A N 1
ATOM 687 C CA . ASP A 1 86 ? 21.766 6.749 -2.133 1.00 50.00 86 ASP A CA 1
ATOM 688 C C . ASP A 1 86 ? 21.305 5.998 -0.871 1.00 50.00 86 ASP A C 1
ATOM 690 O O . ASP A 1 86 ? 22.043 5.185 -0.314 1.00 50.00 86 ASP A O 1
ATOM 694 N N . ASN A 1 87 ? 20.077 6.258 -0.415 1.00 46.50 87 ASN A N 1
ATOM 695 C CA . ASN A 1 87 ? 19.429 5.576 0.699 1.00 46.50 87 ASN A CA 1
ATOM 696 C C . ASN A 1 87 ? 17.920 5.867 0.613 1.00 46.50 87 ASN A C 1
ATOM 698 O O . ASN A 1 87 ? 17.514 6.970 0.973 1.00 46.50 87 ASN A O 1
ATOM 702 N N . PRO A 1 88 ? 17.068 4.940 0.142 1.00 44.91 88 PRO A N 1
ATOM 703 C CA . PRO A 1 88 ? 15.661 5.234 -0.166 1.00 44.91 88 PRO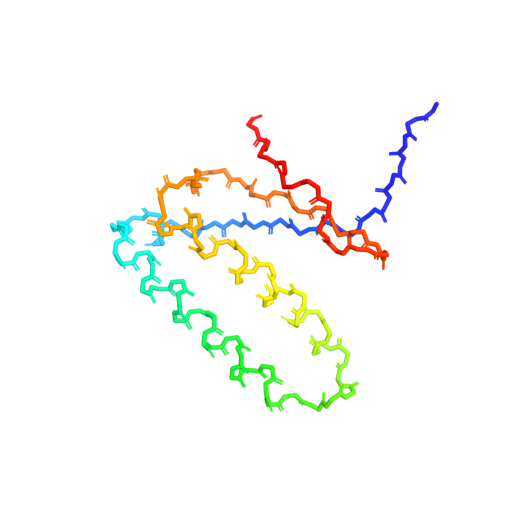 A CA 1
ATOM 704 C C . PRO A 1 88 ? 14.808 5.659 1.045 1.00 44.91 88 PRO A C 1
ATOM 706 O O . PRO A 1 88 ? 13.634 5.969 0.883 1.00 44.91 88 PRO A O 1
ATOM 709 N N . PHE A 1 89 ? 15.401 5.717 2.239 1.00 51.75 89 PHE A N 1
ATOM 710 C CA . PHE A 1 89 ? 14.763 5.937 3.530 1.00 51.75 89 PHE A CA 1
ATOM 711 C C . PHE A 1 89 ? 15.239 7.236 4.199 1.00 51.75 89 PHE A C 1
ATOM 713 O O . PHE A 1 89 ? 15.828 7.219 5.282 1.00 51.75 89 PHE A O 1
ATOM 720 N N . GLY A 1 90 ? 14.995 8.386 3.565 1.00 52.97 90 GLY A N 1
ATOM 721 C CA . GLY A 1 90 ? 14.982 9.649 4.310 1.00 52.97 90 GLY A CA 1
ATOM 722 C C . GLY A 1 90 ? 13.895 9.635 5.399 1.00 52.97 90 GLY A C 1
ATOM 723 O O . GLY A 1 90 ? 12.985 8.810 5.357 1.00 52.97 90 GLY A O 1
ATOM 724 N N . THR A 1 91 ? 13.991 10.541 6.378 1.00 51.28 91 THR A N 1
ATOM 725 C CA . THR A 1 91 ? 13.035 10.697 7.493 1.00 51.28 91 THR A CA 1
ATOM 726 C C . THR A 1 91 ? 11.577 10.612 7.022 1.00 51.28 91 THR A C 1
ATOM 728 O O . THR A 1 91 ? 11.131 11.481 6.269 1.00 51.28 91 THR A O 1
ATOM 731 N N . ILE A 1 92 ? 10.822 9.606 7.491 1.00 56.00 92 ILE A N 1
ATOM 732 C CA . ILE A 1 92 ? 9.364 9.553 7.304 1.00 56.00 92 ILE A CA 1
ATOM 733 C C . ILE A 1 92 ? 8.789 10.810 7.951 1.00 56.00 92 ILE A C 1
ATOM 735 O O . ILE A 1 92 ? 8.939 11.022 9.155 1.00 56.00 92 ILE A O 1
ATOM 739 N N . THR A 1 93 ? 8.180 11.664 7.136 1.00 56.72 93 THR A N 1
ATOM 740 C CA . THR A 1 93 ? 7.597 12.920 7.597 1.00 56.72 93 THR A CA 1
ATOM 741 C C . THR A 1 93 ? 6.089 12.809 7.455 1.00 56.72 93 THR A C 1
ATOM 743 O O . THR A 1 93 ? 5.578 12.712 6.345 1.00 56.72 93 THR A O 1
ATOM 746 N N . LEU A 1 94 ? 5.378 12.808 8.581 1.00 54.62 94 LEU A N 1
ATOM 747 C CA . LEU A 1 94 ? 3.926 12.968 8.585 1.00 54.62 94 LEU A CA 1
ATOM 748 C C . LEU A 1 94 ? 3.634 14.454 8.346 1.00 54.62 94 LEU A C 1
ATOM 750 O O . LEU A 1 94 ? 4.101 15.301 9.113 1.00 54.62 94 LEU A O 1
ATOM 754 N N . GLN A 1 95 ? 2.939 14.779 7.258 1.00 44.50 95 GLN A N 1
ATOM 755 C CA . GLN A 1 95 ? 2.476 16.140 6.995 1.00 44.50 95 GLN A CA 1
ATOM 756 C C . GLN A 1 95 ? 0.992 16.225 7.356 1.00 44.50 95 GLN A C 1
ATOM 758 O O . GLN A 1 95 ? 0.186 15.496 6.787 1.00 44.50 95 GLN A O 1
ATOM 763 N N . SER A 1 96 ? 0.680 17.110 8.307 1.00 45.44 96 SER A N 1
ATOM 764 C CA . SER A 1 96 ? -0.681 17.459 8.748 1.00 45.44 96 SER A CA 1
ATOM 765 C C . SER A 1 96 ? -1.141 18.778 8.139 1.00 45.44 96 SER A C 1
ATOM 767 O O . SER A 1 96 ? -0.261 19.605 7.795 1.00 45.44 96 SER A O 1
#

pLDDT: mean 82.94, std 18.83, range [33.59, 98.44]

Nearest PDB structures (foldseek):
  6jqa-assembly1_B  TM=5.772E-01  e=9.544E-02  Onion yellows phytoplasma OY-W
  6jqa-assembly1_A  TM=6.722E-01  e=5.251E-01  Onion yellows phytoplasma OY-W
  6jqa-assembly1_C  TM=6.382E-01  e=4.606E-01  Onion yellows phytoplasma OY-W
  2pms-assembly2_D  TM=7.689E-01  e=5.567E+00  Streptococcus pneumoniae

Foldseek 3Di:
DDPPPPFDKDKDADDPVLVPDDLVVVLVVLVVVLVVLVVVLVPDDPPPPVSVVSVLVSVVSVVCNVCSNVVNDDNHFIFMQGQDPVHGHDPRDGDD

Solvent-accessible surface area (backbone atoms only — not comparable to full-atom values): 5900 Å² total; per-residue (Å²): 130,83,84,82,71,87,57,56,67,47,79,46,74,61,52,73,75,54,64,73,41,54,64,69,56,38,39,55,51,50,54,47,52,53,52,52,50,53,54,54,50,70,73,47,56,97,83,37,78,63,43,60,58,52,52,53,51,49,58,51,51,63,65,45,45,64,37,51,68,66,71,70,63,70,63,90,43,57,43,47,41,53,39,38,97,92,50,64,76,50,82,82,47,86,66,130

Mean predicted aligned error: 7.69 Å

Secondary structure (DSSP, 8-state):
-------EEEEE---HHHHTS-HHHHHHHHHHHHHHHHHHHHTS-TT-HHHHHHHHHHHHHHHHHHHHHTT-S-TTSPEEEEEBTTBS----B---

Sequence (96 aa):
MQNDMGGNELHLDFTAEFRAKNIAQQTDAFQQYIRDLINDISRLDPNDPNRQGMLTILQVVEQLMPHIEANEIPLEETIVISLQQDNPFGTITLQS

Radius of gyration: 14.81 Å; Cα contacts (8 Å, |Δi|>4): 86; chains: 1; bounding box: 35×44×33 Å